Protein AF-A0A8X6KEC5-F1 (afdb_monomer_lite)

Organism: Trichonephila clavata (NCBI:txid2740835)

Foldseek 3Di:
DCVVLVVLLVCLVVVNDQCDADPPFRDGQLLVCLVVVPLSSLVSSVVSVRDLPRQTPVNVSSVVSVVSVVD

Radius of gyration: 11.4 Å; chains: 1; bounding box: 24×29×29 Å

InterPro domains:
  IPR002110 Ankyrin repeat [PF00023] (29-57)
  IPR002110 Ankyrin repeat [PS50088] (25-57)
  IPR036770 Ankyrin repeat-containing domain superfamily [G3DSA:1.25.40.20] (1-69)
  IPR036770 Ankyrin repeat-containing domain superfamily [SSF48403] (4-56)

Secondary structure (DSSP, 8-state):
--HHHHHHHHHHHTT--TTPPPTTT---HHHHHHHTT-HHHHHHHHHTT--TT---TTSSHHHHHHHHHT-

Sequence (71 aa):
MGQRVENTKELIKAGADVNAVERSSKFAPLHLACMVAEIKIVEELVKAGGNVEQKDKLAKRQWIMREIVKR

pLDDT: mean 72.35, std 9.09, range [46.28, 85.06]

Structure (mmCIF, N/CA/C/O backbone):
data_AF-A0A8X6KEC5-F1
#
_entry.id   AF-A0A8X6KEC5-F1
#
loop_
_atom_site.group_PDB
_atom_site.id
_atom_site.type_symbol
_atom_site.label_atom_id
_atom_site.label_alt_id
_atom_site.label_comp_id
_atom_site.label_asym_id
_atom_site.label_entity_id
_atom_site.label_seq_id
_atom_site.pdbx_PDB_ins_code
_atom_site.Cartn_x
_atom_site.Cartn_y
_atom_site.Cartn_z
_atom_site.occupancy
_atom_site.B_iso_or_equiv
_atom_site.auth_seq_id
_atom_site.auth_comp_id
_atom_site.auth_asym_id
_atom_site.auth_atom_id
_atom_site.pdbx_PDB_model_num
ATOM 1 N N . MET A 1 1 ? 0.348 19.688 2.573 1.00 46.28 1 MET A N 1
ATOM 2 C CA . MET A 1 1 ? 0.728 18.279 2.829 1.00 46.28 1 MET A CA 1
ATOM 3 C C . MET A 1 1 ? -0.456 17.357 2.521 1.00 46.28 1 MET A C 1
ATOM 5 O O . MET A 1 1 ? -1.160 16.953 3.431 1.00 46.28 1 MET A O 1
ATOM 9 N N . GLY A 1 2 ? -0.732 17.091 1.239 1.00 56.19 2 GLY A N 1
ATOM 10 C CA . GLY A 1 2 ? -1.905 16.298 0.813 1.00 56.19 2 GLY A CA 1
ATOM 11 C C . GLY A 1 2 ? -1.754 15.598 -0.543 1.00 56.19 2 GLY A C 1
ATOM 12 O O . GLY A 1 2 ? -2.453 14.628 -0.809 1.00 56.19 2 GLY A O 1
ATOM 13 N N . GLN A 1 3 ? -0.772 16.013 -1.353 1.00 64.06 3 GLN A N 1
ATOM 14 C CA . GLN A 1 3 ? -0.557 15.499 -2.708 1.00 64.06 3 GLN A CA 1
ATOM 15 C C . GLN A 1 3 ? -0.380 13.977 -2.780 1.00 64.06 3 GLN A C 1
ATOM 17 O O . GLN A 1 3 ? -0.847 13.350 -3.716 1.00 64.06 3 GLN A O 1
ATOM 22 N N . ARG A 1 4 ? 0.273 13.354 -1.789 1.00 69.44 4 ARG A N 1
ATOM 23 C CA . ARG A 1 4 ? 0.533 11.904 -1.820 1.00 69.44 4 ARG A CA 1
ATOM 24 C C . ARG A 1 4 ? -0.744 11.072 -1.692 1.00 69.44 4 ARG A C 1
ATOM 26 O O . ARG A 1 4 ? -0.857 10.047 -2.357 1.00 69.44 4 ARG A O 1
ATOM 33 N N . VAL A 1 5 ? -1.698 11.517 -0.872 1.00 72.81 5 VAL A N 1
ATOM 34 C CA . VAL A 1 5 ? -2.990 10.834 -0.704 1.00 72.81 5 VAL A CA 1
ATOM 35 C C . VAL A 1 5 ? -3.824 10.987 -1.972 1.00 72.81 5 VAL A C 1
ATOM 37 O O . VAL A 1 5 ? -4.350 9.995 -2.464 1.00 72.81 5 VAL A O 1
ATOM 40 N N . GLU A 1 6 ? -3.883 12.199 -2.530 1.00 78.25 6 GLU A N 1
ATOM 41 C CA . GLU A 1 6 ? -4.624 12.466 -3.768 1.00 78.25 6 GLU A CA 1
ATOM 42 C C . GLU A 1 6 ? -4.043 11.676 -4.948 1.00 78.25 6 GLU A C 1
ATOM 44 O O . GLU A 1 6 ? -4.765 10.929 -5.597 1.00 78.25 6 GLU A O 1
ATOM 49 N N . ASN A 1 7 ? -2.720 11.711 -5.142 1.00 79.25 7 ASN A N 1
ATOM 50 C CA . ASN A 1 7 ? -2.057 10.939 -6.196 1.00 79.25 7 ASN A CA 1
ATOM 51 C C . ASN A 1 7 ? -2.302 9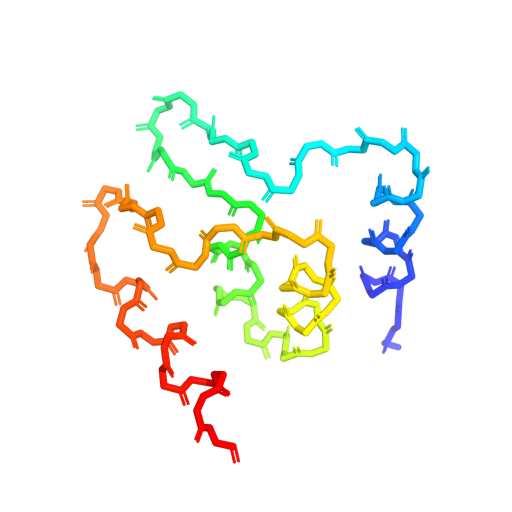.432 -6.034 1.00 79.25 7 ASN A C 1
ATOM 53 O O . ASN A 1 7 ? -2.498 8.736 -7.024 1.00 79.25 7 ASN A O 1
ATOM 57 N N . THR A 1 8 ? -2.311 8.914 -4.799 1.00 75.94 8 THR A N 1
ATOM 58 C CA . THR A 1 8 ? -2.612 7.492 -4.555 1.00 75.94 8 THR A CA 1
ATOM 59 C C . THR A 1 8 ? -4.058 7.166 -4.926 1.00 75.94 8 THR A C 1
ATOM 61 O O . THR A 1 8 ? -4.302 6.148 -5.567 1.00 75.94 8 THR A O 1
ATOM 64 N N . LYS A 1 9 ? -5.015 8.041 -4.596 1.00 78.44 9 LYS A N 1
ATOM 65 C CA . LYS A 1 9 ? -6.416 7.884 -5.011 1.00 78.44 9 LYS A CA 1
ATOM 66 C C . LYS A 1 9 ? -6.568 7.903 -6.526 1.00 78.44 9 LYS A C 1
ATOM 68 O O . LYS A 1 9 ? -7.301 7.078 -7.065 1.00 78.44 9 LYS A O 1
ATOM 73 N N . GLU A 1 10 ? -5.881 8.813 -7.211 1.00 83.69 10 GLU A N 1
ATOM 74 C CA . GLU A 1 10 ? -5.888 8.867 -8.674 1.00 83.69 10 GLU A CA 1
ATOM 75 C C . GLU A 1 10 ? -5.258 7.619 -9.296 1.00 83.69 10 GLU A C 1
ATOM 77 O O . GLU A 1 10 ? -5.836 7.053 -10.218 1.00 83.69 10 GLU A O 1
ATOM 82 N N . LEU A 1 11 ? -4.143 7.127 -8.748 1.00 79.62 11 LEU A N 1
ATOM 83 C CA . LEU A 1 11 ? -3.502 5.881 -9.179 1.00 79.62 11 LEU A CA 1
ATOM 84 C C . LEU A 1 11 ? -4.442 4.679 -9.017 1.00 79.62 11 L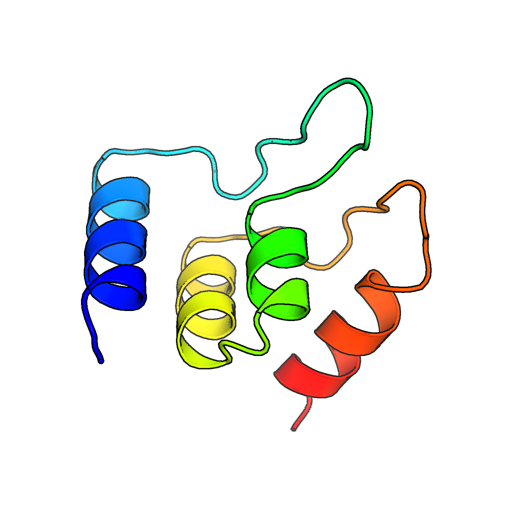EU A C 1
ATOM 86 O O . LEU A 1 11 ? -4.621 3.911 -9.959 1.00 79.62 11 LEU A O 1
ATOM 90 N N . ILE A 1 12 ? -5.094 4.541 -7.860 1.00 81.56 12 ILE A N 1
ATOM 91 C CA . ILE A 1 12 ? -6.076 3.474 -7.612 1.00 81.56 12 ILE A CA 1
ATOM 92 C C . ILE A 1 12 ? -7.241 3.577 -8.609 1.00 81.56 12 ILE A C 1
ATOM 94 O O . ILE A 1 12 ? -7.622 2.578 -9.217 1.00 81.56 12 ILE A O 1
ATOM 98 N N . LYS A 1 13 ? -7.784 4.784 -8.830 1.00 82.31 13 LYS A N 1
ATOM 99 C CA . LYS A 1 13 ? -8.864 5.022 -9.807 1.00 82.31 13 LYS A CA 1
ATOM 100 C C . LYS A 1 13 ? -8.444 4.734 -11.247 1.00 82.31 13 LYS A C 1
ATOM 102 O O . LYS A 1 13 ? -9.273 4.287 -12.031 1.00 82.31 13 LYS A O 1
ATOM 107 N N . ALA A 1 14 ? -7.180 4.963 -11.587 1.00 85.06 14 ALA A N 1
ATOM 108 C CA . ALA A 1 14 ? -6.617 4.643 -12.894 1.00 85.06 14 ALA A CA 1
ATOM 109 C C . ALA A 1 14 ? -6.435 3.128 -13.123 1.00 85.06 14 ALA A C 1
ATOM 111 O O . ALA A 1 14 ? -5.966 2.727 -14.185 1.00 85.06 14 ALA A O 1
ATOM 112 N N . GLY A 1 15 ? -6.801 2.282 -12.150 1.00 79.69 15 GLY A N 1
ATOM 113 C CA . GLY A 1 15 ? -6.646 0.832 -12.230 1.00 79.69 15 GLY A CA 1
ATOM 114 C C . GLY A 1 15 ? -5.237 0.358 -11.882 1.00 79.69 15 GLY A C 1
ATOM 115 O O . GLY A 1 15 ? -4.840 -0.725 -12.309 1.00 79.69 15 GLY A O 1
ATOM 116 N N . ALA A 1 16 ? -4.463 1.157 -11.136 1.00 80.19 16 ALA A N 1
ATOM 117 C CA . ALA A 1 16 ? -3.168 0.712 -10.643 1.00 80.19 16 ALA A CA 1
ATOM 118 C C . ALA A 1 16 ? -3.336 -0.518 -9.747 1.00 80.19 16 ALA A C 1
ATOM 120 O O . ALA A 1 16 ? -4.194 -0.561 -8.862 1.00 80.19 16 ALA A O 1
ATOM 121 N N . ASP A 1 17 ? -2.474 -1.507 -9.956 1.00 80.62 17 ASP A N 1
ATOM 122 C CA . ASP A 1 17 ? -2.462 -2.710 -9.142 1.00 80.62 17 ASP A CA 1
ATOM 123 C C . ASP A 1 17 ? -1.930 -2.383 -7.736 1.00 80.62 17 ASP A C 1
ATOM 125 O O . ASP A 1 17 ? -0.735 -2.170 -7.517 1.00 80.62 17 ASP A O 1
ATOM 129 N N . VAL A 1 18 ? -2.840 -2.344 -6.761 1.00 81.38 18 VAL A N 1
ATOM 130 C CA . VAL A 1 18 ? -2.541 -2.096 -5.339 1.00 81.38 18 VAL A CA 1
ATOM 131 C C . VAL A 1 18 ? -1.684 -3.191 -4.702 1.00 81.38 18 VAL A C 1
ATOM 133 O O . VAL A 1 18 ? -1.127 -2.996 -3.621 1.00 81.38 18 VAL A O 1
ATOM 136 N N . ASN A 1 19 ? -1.555 -4.324 -5.391 1.00 78.69 19 ASN A N 1
ATOM 137 C CA . ASN A 1 19 ? -0.779 -5.490 -5.004 1.00 78.69 19 ASN A CA 1
ATOM 138 C C . ASN A 1 19 ? 0.505 -5.643 -5.821 1.00 78.69 19 ASN A C 1
ATOM 140 O O . ASN A 1 19 ? 1.185 -6.663 -5.673 1.00 78.69 19 ASN A O 1
ATOM 144 N N . ALA A 1 20 ? 0.846 -4.653 -6.654 1.00 80.12 20 ALA A N 1
ATOM 145 C CA . ALA A 1 20 ? 2.049 -4.675 -7.469 1.00 80.12 20 ALA A CA 1
ATOM 146 C C . ALA A 1 20 ? 3.286 -4.817 -6.584 1.00 80.12 20 ALA A C 1
ATOM 148 O O . ALA A 1 20 ? 3.593 -3.944 -5.780 1.00 80.12 20 ALA A O 1
ATOM 149 N N . VAL A 1 21 ? 4.022 -5.912 -6.744 1.00 78.62 21 VAL A N 1
ATOM 150 C CA . VAL A 1 21 ? 5.267 -6.134 -6.010 1.00 78.62 21 VAL A CA 1
ATOM 151 C C . VAL A 1 21 ? 6.466 -5.821 -6.884 1.00 78.62 21 VAL A C 1
ATOM 153 O O . VAL A 1 21 ? 6.589 -6.306 -8.009 1.00 78.62 21 VAL A O 1
ATOM 156 N N . GLU A 1 2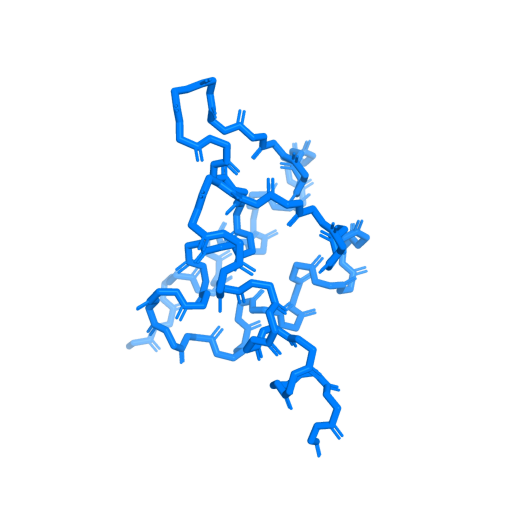2 ? 7.406 -5.055 -6.346 1.00 75.94 22 GLU A N 1
ATOM 157 C CA . GLU A 1 22 ? 8.680 -4.854 -7.016 1.00 75.94 22 GLU A CA 1
ATOM 158 C C . GLU A 1 22 ? 9.468 -6.168 -7.069 1.00 75.94 22 GLU A C 1
ATOM 160 O O . GLU A 1 22 ? 9.625 -6.861 -6.064 1.00 75.94 22 GLU A O 1
ATOM 165 N N . ARG A 1 23 ? 10.014 -6.509 -8.239 1.00 73.88 23 ARG A N 1
ATOM 166 C CA . ARG A 1 23 ? 10.659 -7.810 -8.481 1.00 73.88 23 ARG A CA 1
ATOM 167 C C . ARG 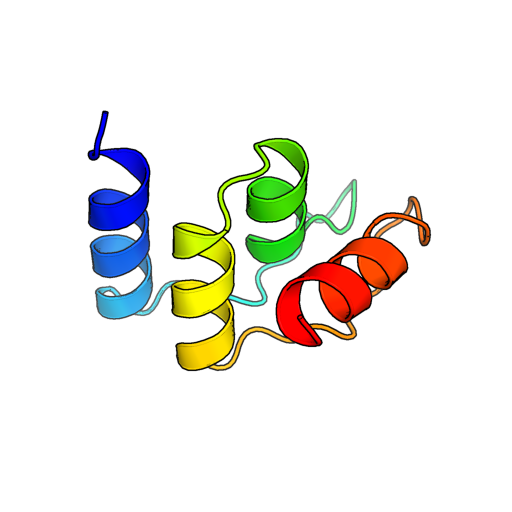A 1 23 ? 11.850 -8.090 -7.550 1.00 73.88 23 ARG A C 1
ATOM 169 O O . ARG A 1 23 ? 12.044 -9.236 -7.154 1.00 73.88 23 ARG A O 1
ATOM 176 N N . SER A 1 24 ? 12.627 -7.068 -7.189 1.00 73.38 24 SER A N 1
ATOM 177 C CA . SER A 1 24 ? 13.853 -7.230 -6.389 1.00 73.38 24 SER A CA 1
ATOM 178 C C . SER A 1 24 ? 13.590 -7.301 -4.887 1.00 73.38 24 SER A C 1
ATOM 180 O O . SER A 1 24 ? 14.163 -8.134 -4.182 1.00 73.38 24 SER A O 1
ATOM 182 N N . SER A 1 25 ? 12.716 -6.429 -4.391 1.00 67.25 25 SER A N 1
ATOM 183 C CA . SER A 1 25 ? 12.496 -6.249 -2.952 1.00 67.25 25 SER A CA 1
ATOM 184 C C . SER A 1 25 ? 11.172 -6.839 -2.464 1.00 67.25 25 SER A C 1
ATOM 186 O O . SER A 1 25 ? 10.957 -6.951 -1.258 1.00 67.25 25 SER A O 1
ATOM 188 N N . LYS A 1 26 ? 10.292 -7.239 -3.391 1.00 73.31 26 LYS A N 1
ATOM 189 C CA . LYS A 1 26 ? 8.899 -7.631 -3.135 1.00 73.31 26 LYS A CA 1
ATOM 190 C C . LYS A 1 26 ? 8.117 -6.556 -2.378 1.00 73.31 26 LYS A C 1
ATOM 192 O O . LYS A 1 26 ? 7.233 -6.869 -1.585 1.00 73.31 26 LYS A O 1
ATOM 197 N N . PHE A 1 27 ? 8.458 -5.287 -2.607 1.00 71.56 27 PHE A N 1
ATOM 198 C CA . PHE A 1 27 ? 7.737 -4.173 -2.008 1.00 71.56 27 PHE A CA 1
ATOM 199 C C . PHE A 1 27 ? 6.447 -3.923 -2.764 1.00 71.56 27 PHE A C 1
ATOM 201 O O . PHE A 1 27 ? 6.454 -3.796 -3.981 1.00 71.56 27 PHE A O 1
ATOM 208 N N . ALA A 1 28 ? 5.374 -3.817 -1.998 1.00 77.75 28 ALA A N 1
ATOM 209 C CA . ALA A 1 28 ? 4.045 -3.463 -2.471 1.00 77.75 28 ALA A CA 1
ATOM 210 C C . ALA A 1 28 ? 3.760 -1.995 -2.131 1.00 77.75 28 ALA A C 1
ATOM 212 O O . ALA A 1 28 ? 4.383 -1.472 -1.197 1.00 77.75 28 ALA A O 1
ATOM 213 N N . PRO A 1 29 ? 2.788 -1.340 -2.787 1.00 76.81 29 PRO A N 1
ATOM 214 C CA . PRO A 1 29 ? 2.341 0.005 -2.433 1.00 76.81 29 PRO A CA 1
ATOM 215 C C . PRO A 1 29 ? 2.072 0.162 -0.933 1.00 76.81 29 PRO A C 1
ATOM 217 O O . PRO A 1 29 ? 2.470 1.152 -0.318 1.00 76.81 29 PRO A O 1
ATOM 220 N N . LEU A 1 30 ? 1.497 -0.872 -0.311 1.00 75.50 30 LEU A N 1
ATOM 221 C CA . LEU A 1 30 ? 1.221 -0.900 1.122 1.00 75.50 30 LEU A CA 1
ATOM 222 C C . LEU A 1 30 ? 2.502 -0.866 1.978 1.00 75.50 30 LEU A C 1
ATOM 224 O O . LEU A 1 30 ? 2.551 -0.188 3.002 1.00 75.50 30 LEU A O 1
ATOM 228 N N . HIS A 1 31 ? 3.575 -1.534 1.537 1.00 76.81 31 HIS A N 1
ATOM 229 C CA . HIS A 1 31 ? 4.878 -1.508 2.212 1.00 76.81 31 HIS A CA 1
ATOM 230 C C . HIS A 1 31 ? 5.478 -0.102 2.222 1.00 76.81 31 HIS A C 1
ATOM 232 O O . HIS A 1 31 ? 6.012 0.332 3.246 1.00 76.81 31 HIS A O 1
ATOM 238 N N . LEU A 1 32 ? 5.354 0.616 1.104 1.00 76.12 32 LEU A N 1
ATOM 239 C CA . LEU A 1 32 ? 5.819 1.994 0.963 1.00 76.12 32 LEU A CA 1
ATOM 240 C C . LEU A 1 32 ? 5.000 2.947 1.839 1.00 76.12 32 LEU A C 1
ATOM 242 O O . LEU A 1 32 ? 5.584 3.757 2.557 1.00 76.12 32 LEU A O 1
ATOM 246 N N . ALA A 1 33 ? 3.675 2.792 1.869 1.00 76.62 33 ALA A N 1
ATOM 247 C CA . ALA A 1 33 ? 2.796 3.580 2.734 1.00 76.62 33 ALA A CA 1
ATOM 248 C C . ALA A 1 33 ? 3.177 3.445 4.222 1.00 76.62 33 ALA A C 1
ATOM 250 O O . ALA A 1 33 ? 3.247 4.443 4.943 1.00 76.62 33 ALA A O 1
ATOM 251 N N . CYS A 1 34 ? 3.532 2.233 4.662 1.00 75.19 34 CYS A N 1
ATOM 252 C CA . CYS A 1 34 ? 4.037 1.996 6.014 1.00 75.19 34 CYS A CA 1
ATOM 253 C C . CYS A 1 34 ? 5.440 2.563 6.252 1.00 75.19 34 CYS A C 1
ATOM 255 O O . CYS A 1 34 ? 5.720 3.001 7.365 1.00 75.19 34 CYS A O 1
ATOM 257 N N . MET A 1 35 ? 6.328 2.581 5.247 1.00 70.81 35 MET A N 1
ATOM 258 C CA . MET A 1 35 ? 7.652 3.204 5.405 1.00 70.81 35 MET A CA 1
ATOM 259 C C . MET A 1 35 ? 7.551 4.706 5.668 1.00 70.81 35 MET A C 1
ATOM 261 O O . MET A 1 35 ? 8.372 5.253 6.397 1.00 70.81 35 MET A O 1
ATOM 265 N N . VAL A 1 36 ? 6.562 5.356 5.056 1.00 73.75 36 VAL A N 1
ATOM 266 C CA . VAL A 1 36 ? 6.339 6.803 5.163 1.00 73.75 36 VAL A CA 1
ATOM 267 C C . VAL A 1 36 ? 5.414 7.145 6.346 1.00 73.75 36 VAL A C 1
ATOM 269 O O . VAL A 1 36 ? 5.216 8.317 6.643 1.00 73.75 36 VAL A O 1
ATOM 272 N N . ALA A 1 37 ? 4.890 6.136 7.060 1.00 70.06 37 ALA A N 1
ATOM 273 C CA . ALA A 1 37 ? 3.942 6.275 8.173 1.00 70.06 37 ALA A CA 1
ATOM 274 C C . ALA A 1 37 ? 2.655 7.053 7.810 1.00 70.06 37 ALA A C 1
ATOM 276 O O . ALA A 1 37 ? 2.064 7.744 8.638 1.00 70.06 37 ALA A O 1
ATOM 277 N N . GLU A 1 38 ? 2.195 6.922 6.564 1.00 76.69 38 GLU A N 1
ATOM 278 C CA . GLU A 1 38 ? 1.016 7.624 6.044 1.00 76.69 38 GLU A CA 1
ATOM 279 C C . GLU A 1 38 ? -0.237 6.749 6.186 1.00 76.69 38 GLU A C 1
ATOM 281 O O . GLU A 1 38 ? -0.640 6.050 5.254 1.00 76.69 38 GLU A O 1
ATOM 286 N N . ILE A 1 39 ? -0.873 6.800 7.361 1.00 77.69 39 ILE A N 1
ATOM 287 C CA . ILE A 1 39 ? -2.056 5.981 7.702 1.00 77.69 39 ILE A CA 1
ATOM 288 C C . ILE A 1 39 ? -3.191 6.170 6.682 1.00 77.69 39 ILE A C 1
ATOM 290 O O . ILE A 1 39 ? -3.805 5.199 6.255 1.00 77.69 39 ILE A O 1
ATOM 294 N N . LYS A 1 40 ? -3.413 7.401 6.201 1.00 81.31 40 LYS A N 1
ATOM 295 C CA . LYS A 1 40 ? -4.445 7.688 5.189 1.00 81.31 40 LYS A CA 1
ATOM 296 C C . LYS A 1 40 ? -4.226 6.915 3.887 1.00 81.31 40 LYS A C 1
ATOM 298 O O . LYS A 1 40 ? -5.184 6.470 3.273 1.00 81.31 40 LYS A O 1
ATOM 303 N N . ILE A 1 41 ? -2.975 6.747 3.456 1.00 80.44 41 ILE A N 1
ATOM 304 C CA . ILE A 1 41 ? -2.656 5.988 2.238 1.00 80.44 41 ILE A CA 1
ATOM 305 C C . ILE A 1 41 ? -2.889 4.494 2.476 1.00 80.44 41 ILE A C 1
ATOM 307 O O . ILE A 1 41 ? -3.408 3.808 1.599 1.00 80.44 41 ILE A O 1
ATOM 311 N N . VAL A 1 42 ? -2.553 4.000 3.673 1.00 79.12 42 VAL A N 1
ATOM 312 C CA . VAL A 1 42 ? -2.823 2.614 4.082 1.00 79.12 42 VAL A CA 1
ATOM 313 C C . VAL A 1 42 ? -4.324 2.323 4.026 1.00 79.12 42 VAL A C 1
ATOM 315 O O . VAL A 1 42 ? -4.716 1.337 3.412 1.00 79.12 42 VAL A O 1
ATOM 318 N N . GLU A 1 43 ? -5.167 3.192 4.585 1.00 81.12 43 GLU A N 1
ATOM 319 C CA . GLU A 1 43 ? -6.626 3.024 4.547 1.00 81.12 43 GLU A CA 1
ATOM 320 C C . GLU A 1 43 ? -7.181 2.977 3.118 1.00 81.12 43 GLU A C 1
ATOM 322 O O . GLU A 1 43 ? -8.011 2.124 2.808 1.00 81.12 43 GLU A O 1
ATOM 327 N N . GLU A 1 44 ? -6.724 3.869 2.236 1.00 83.31 44 GLU A N 1
ATOM 328 C CA . GLU A 1 44 ? -7.170 3.903 0.837 1.00 83.31 44 GLU A CA 1
ATOM 329 C C . GLU A 1 44 ? -6.725 2.650 0.066 1.00 83.31 44 GLU A C 1
ATOM 331 O O . GLU A 1 44 ? -7.521 2.064 -0.666 1.00 83.31 44 GLU A O 1
ATOM 336 N N . LEU A 1 45 ? -5.491 2.179 0.275 1.00 79.94 45 LEU A N 1
ATOM 337 C CA . LEU A 1 45 ? -4.989 0.946 -0.342 1.00 79.94 45 LEU A CA 1
ATOM 338 C C . LEU A 1 45 ? -5.724 -0.300 0.168 1.00 79.94 45 LEU A C 1
ATOM 340 O O . LEU A 1 45 ? -6.028 -1.192 -0.620 1.00 79.94 45 LEU A O 1
ATOM 344 N N . VAL A 1 46 ? -6.044 -0.365 1.464 1.00 81.44 46 VAL A N 1
ATOM 345 C CA . VAL A 1 46 ? -6.826 -1.470 2.045 1.00 81.44 46 VAL A CA 1
ATOM 346 C C . VAL A 1 46 ? -8.255 -1.463 1.498 1.00 81.44 46 VAL A C 1
ATOM 348 O O . VAL A 1 46 ? -8.746 -2.510 1.078 1.00 81.44 46 VAL A O 1
ATOM 351 N N . LYS A 1 47 ? -8.905 -0.292 1.417 1.00 82.25 47 LYS A N 1
ATOM 352 C CA . LYS A 1 47 ? -10.232 -0.146 0.785 1.00 82.25 47 LYS A CA 1
ATOM 353 C C . LYS A 1 47 ? -10.234 -0.579 -0.678 1.00 82.25 47 LYS A C 1
ATOM 355 O O . LYS A 1 47 ? -11.222 -1.133 -1.146 1.00 82.25 47 LYS A O 1
ATOM 360 N N . ALA A 1 48 ? -9.132 -0.354 -1.382 1.00 81.50 48 ALA A N 1
ATOM 361 C CA . ALA A 1 48 ? -8.959 -0.753 -2.771 1.00 81.50 48 ALA A CA 1
ATOM 362 C C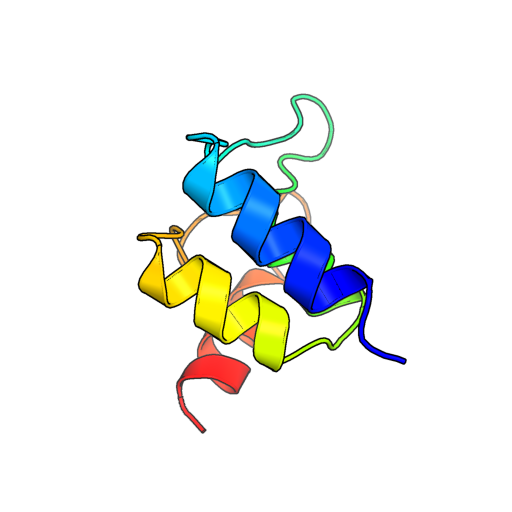 . ALA A 1 48 ? -8.673 -2.257 -2.973 1.00 81.50 48 ALA A C 1
ATOM 364 O O . ALA A 1 48 ? -8.432 -2.680 -4.101 1.00 81.50 48 ALA A O 1
ATOM 365 N N . GLY A 1 49 ? -8.693 -3.078 -1.915 1.00 79.56 49 GLY A N 1
ATOM 366 C CA . GLY A 1 49 ? -8.413 -4.517 -2.004 1.00 79.56 49 GLY A CA 1
ATOM 367 C C . GLY A 1 49 ? -6.925 -4.868 -1.903 1.00 79.56 49 GLY A C 1
ATOM 368 O O . GLY A 1 49 ? -6.496 -5.931 -2.359 1.00 79.56 49 GLY A O 1
ATOM 369 N N . GLY A 1 50 ? -6.123 -3.976 -1.317 1.00 79.19 50 GLY A N 1
ATOM 370 C CA . GLY A 1 50 ? -4.716 -4.217 -1.024 1.00 79.19 50 GLY A CA 1
ATOM 371 C C . GLY A 1 50 ? -4.531 -5.409 -0.086 1.00 79.19 50 GLY A C 1
ATOM 372 O O . GLY A 1 50 ? -5.115 -5.487 0.995 1.00 79.19 50 GLY A O 1
ATOM 373 N N . ASN A 1 51 ? -3.685 -6.346 -0.494 1.00 75.25 51 ASN A N 1
ATOM 374 C CA . ASN A 1 51 ? -3.371 -7.554 0.239 1.00 75.25 51 ASN A CA 1
ATOM 375 C C . ASN A 1 51 ? -2.399 -7.230 1.378 1.00 75.25 51 ASN A C 1
ATOM 377 O O . ASN A 1 51 ? -1.179 -7.181 1.206 1.00 75.25 51 ASN A O 1
ATOM 381 N N . VAL A 1 52 ? -2.970 -7.063 2.568 1.00 71.94 52 VAL A N 1
ATOM 382 C CA . VAL A 1 52 ? -2.250 -6.847 3.831 1.00 71.94 52 VAL A CA 1
ATOM 383 C C . VAL A 1 52 ? -1.373 -8.033 4.248 1.00 71.94 52 VAL A C 1
ATOM 385 O O . VAL A 1 52 ? -0.572 -7.910 5.174 1.00 71.94 52 VAL A O 1
ATOM 388 N N . GLU A 1 53 ? -1.519 -9.192 3.598 1.00 71.12 53 GLU A N 1
ATOM 389 C CA . GLU A 1 53 ? -0.772 -10.405 3.924 1.00 71.12 53 GLU A CA 1
ATOM 390 C C . GLU A 1 53 ? 0.431 -10.675 3.009 1.00 71.12 53 GLU A C 1
ATOM 392 O O . GLU A 1 53 ? 1.116 -11.690 3.176 1.00 71.12 53 GLU A O 1
ATOM 397 N N . GLN A 1 54 ? 0.738 -9.771 2.072 1.00 69.56 54 GLN A N 1
ATOM 398 C CA . GLN A 1 54 ? 1.921 -9.923 1.230 1.00 69.56 54 GLN A CA 1
ATOM 399 C C . GLN A 1 54 ? 3.209 -9.867 2.054 1.00 69.56 54 GLN A C 1
ATOM 401 O O . GLN A 1 54 ? 3.486 -8.914 2.779 1.00 69.56 54 GLN A O 1
ATOM 406 N N . LYS A 1 55 ? 4.030 -10.907 1.897 1.00 66.69 55 LYS A N 1
ATOM 407 C CA . LYS A 1 55 ? 5.336 -11.012 2.545 1.00 66.69 55 LYS A CA 1
ATOM 408 C C . LYS A 1 55 ? 6.381 -10.262 1.723 1.00 66.69 55 LYS A C 1
ATOM 410 O O . LYS A 1 55 ? 6.783 -10.726 0.654 1.00 66.69 55 LYS A O 1
ATOM 415 N N . ASP A 1 56 ? 6.846 -9.136 2.246 1.00 68.00 56 ASP A N 1
ATOM 416 C CA . ASP A 1 56 ? 8.063 -8.478 1.768 1.00 68.00 56 ASP A CA 1
ATOM 417 C C . ASP A 1 56 ? 9.315 -9.267 2.184 1.00 68.00 56 ASP A C 1
ATOM 419 O O . ASP A 1 56 ? 9.274 -10.129 3.068 1.00 68.00 56 ASP A O 1
ATOM 423 N N . LYS A 1 57 ? 10.458 -8.956 1.564 1.00 66.25 57 LYS A N 1
ATOM 424 C CA . LYS A 1 57 ? 11.744 -9.577 1.914 1.00 66.25 57 LYS A CA 1
ATOM 425 C C . LYS A 1 57 ? 12.131 -9.344 3.379 1.00 66.25 57 LYS A C 1
ATOM 427 O O . LYS A 1 57 ? 12.806 -10.181 3.973 1.00 66.25 57 LYS A O 1
ATOM 432 N N . LEU A 1 58 ? 11.726 -8.217 3.958 1.00 59.22 58 LEU A N 1
ATOM 433 C CA . LEU A 1 58 ? 12.014 -7.873 5.339 1.00 59.22 58 LEU A CA 1
ATOM 434 C C . LEU A 1 58 ? 11.124 -8.601 6.350 1.00 59.22 58 LEU A C 1
ATOM 436 O O . LEU A 1 58 ? 11.495 -8.558 7.519 1.00 59.22 58 LEU A O 1
ATOM 440 N N . ALA A 1 59 ? 9.999 -9.218 5.949 1.00 59.25 59 ALA A N 1
ATOM 441 C CA . ALA A 1 59 ? 8.972 -9.939 6.736 1.00 59.25 59 ALA A CA 1
ATOM 442 C C . ALA A 1 59 ? 8.418 -9.221 7.997 1.00 59.25 59 ALA A C 1
ATOM 444 O O . ALA A 1 59 ? 7.372 -9.579 8.532 1.00 59.25 59 ALA A O 1
ATOM 445 N N . LYS A 1 60 ? 9.093 -8.170 8.465 1.00 59.72 60 LYS A N 1
ATOM 446 C CA . LYS A 1 60 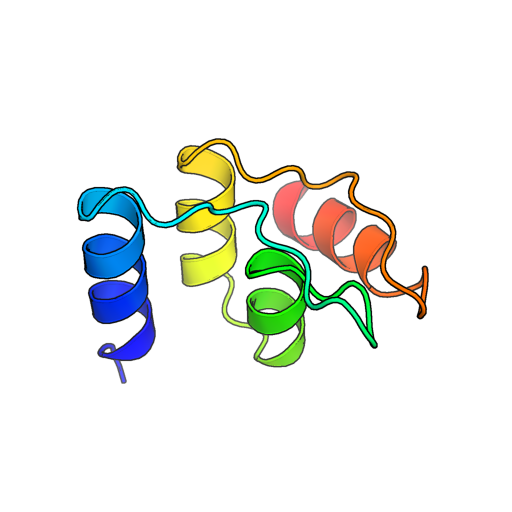? 8.853 -7.368 9.658 1.00 59.72 60 LYS A CA 1
ATOM 447 C C . LYS A 1 60 ? 7.962 -6.167 9.356 1.00 59.72 60 LYS A C 1
ATOM 449 O O . LYS A 1 60 ? 7.478 -5.540 10.282 1.00 59.72 60 LYS A O 1
ATOM 454 N N . ARG A 1 61 ? 7.737 -5.787 8.096 1.00 60.69 61 ARG A N 1
ATOM 455 C CA . ARG A 1 61 ? 6.856 -4.640 7.795 1.00 60.69 61 ARG A CA 1
ATOM 456 C C . ARG A 1 61 ? 5.381 -5.046 7.774 1.00 60.69 61 ARG A C 1
ATOM 458 O O . ARG A 1 61 ? 4.534 -4.258 8.176 1.00 60.69 61 ARG A O 1
ATOM 465 N N . GLN A 1 62 ? 5.100 -6.307 7.446 1.00 58.84 62 GLN A N 1
ATOM 466 C CA . GLN A 1 62 ? 3.764 -6.902 7.508 1.00 58.84 62 GLN A CA 1
ATOM 467 C C . GLN A 1 62 ? 3.150 -6.871 8.920 1.00 58.84 62 GLN A C 1
ATOM 469 O O . GLN A 1 62 ? 1.961 -6.598 9.066 1.00 58.84 62 GLN A O 1
ATOM 474 N N . TRP A 1 63 ? 3.930 -7.134 9.979 1.00 58.62 63 TRP A N 1
ATOM 475 C CA . TRP A 1 63 ? 3.371 -7.135 11.342 1.00 58.62 63 TRP A CA 1
ATOM 476 C C . TRP A 1 63 ? 2.879 -5.737 11.752 1.00 58.62 63 TRP A C 1
ATOM 478 O O . TRP A 1 63 ? 1.818 -5.619 12.359 1.00 58.62 63 TRP A O 1
ATOM 488 N N . ILE A 1 64 ? 3.594 -4.684 11.333 1.00 60.31 64 ILE A N 1
ATOM 489 C CA . ILE A 1 64 ? 3.215 -3.285 11.572 1.00 60.31 64 ILE A CA 1
ATOM 490 C C . ILE A 1 64 ? 1.932 -2.930 10.809 1.00 60.31 64 ILE A C 1
ATOM 492 O O . ILE A 1 64 ? 1.085 -2.230 11.354 1.00 60.31 64 ILE A O 1
ATOM 496 N N . MET A 1 65 ? 1.744 -3.438 9.584 1.00 63.03 65 MET A N 1
ATOM 497 C CA . MET A 1 65 ? 0.499 -3.226 8.825 1.00 63.03 65 MET A CA 1
ATOM 498 C C . MET A 1 65 ? -0.722 -3.737 9.583 1.00 63.03 65 MET A C 1
ATOM 500 O O . MET A 1 65 ? -1.719 -3.028 9.691 1.00 63.03 65 MET A O 1
ATOM 504 N N . ARG A 1 66 ? -0.633 -4.956 10.137 1.00 58.81 66 ARG A N 1
ATOM 505 C CA . ARG A 1 66 ? -1.707 -5.529 10.960 1.00 58.81 66 ARG A CA 1
ATOM 506 C C . ARG A 1 66 ? -1.987 -4.681 12.196 1.00 58.81 66 ARG A C 1
ATOM 508 O O . ARG A 1 66 ? -3.148 -4.547 12.557 1.00 58.81 66 ARG A O 1
ATOM 515 N N . GLU A 1 67 ? -0.954 -4.131 12.823 1.00 65.00 67 GLU A N 1
ATOM 516 C CA . GLU A 1 67 ? -1.097 -3.308 14.026 1.00 65.00 67 GLU A CA 1
ATOM 517 C C . GLU A 1 67 ? -1.749 -1.949 13.729 1.00 65.00 67 GLU A C 1
ATOM 519 O O . GLU A 1 67 ? -2.609 -1.504 14.481 1.00 65.00 67 GLU A O 1
ATOM 524 N N . ILE A 1 68 ? -1.395 -1.308 12.610 1.00 61.56 68 ILE A N 1
ATOM 525 C CA . ILE A 1 68 ? -1.969 -0.013 12.207 1.00 61.56 68 ILE A CA 1
ATOM 526 C C . ILE A 1 68 ? -3.441 -0.158 11.806 1.00 61.56 68 ILE A C 1
ATOM 528 O O . ILE A 1 68 ? -4.239 0.707 12.137 1.00 61.56 68 ILE A O 1
ATOM 532 N N . VAL A 1 69 ? -3.805 -1.245 11.119 1.00 58.38 69 VAL A N 1
ATOM 533 C CA . VAL A 1 69 ? -5.185 -1.483 10.653 1.00 58.38 69 VAL A CA 1
ATOM 534 C C . VAL A 1 69 ? -6.106 -1.992 11.776 1.00 58.38 69 VAL A C 1
ATOM 536 O O . VAL A 1 69 ? -7.322 -1.899 11.655 1.00 58.38 69 VAL A O 1
ATOM 539 N N . LYS A 1 70 ? -5.553 -2.548 12.864 1.00 56.38 70 LYS A N 1
ATOM 540 C CA . LYS A 1 70 ? -6.326 -3.044 14.021 1.00 56.38 70 LYS A CA 1
ATOM 541 C C . LYS A 1 70 ? -6.561 -2.005 15.126 1.00 56.38 70 LYS A C 1
ATOM 543 O O . LYS A 1 70 ? -7.231 -2.343 16.101 1.00 56.38 70 LYS A O 1
ATOM 548 N N . ARG A 1 71 ? -5.992 -0.806 15.009 1.00 47.78 71 ARG A N 1
ATOM 549 C CA . ARG A 1 71 ? -6.245 0.316 15.924 1.00 47.78 71 ARG A CA 1
ATOM 550 C C . ARG A 1 71 ? -7.451 1.122 15.476 1.00 47.78 71 ARG A C 1
ATOM 552 O O . ARG A 1 71 ? -8.170 1.587 16.384 1.00 47.78 71 ARG A O 1
#